Protein AF-A0A3N7H101-F1 (afdb_monomer_lite)

Sequence (99 aa):
MKKYIVTSFAAAALLMTGSCDTDFENDVLDVVPTAGSADFSRYVAIGNSLTSGYRDNALYLDGQQESFPSMIAQGMKQAGGGDFKQPLMPNNIGGFTGL

Structure (mmCIF, N/CA/C/O backbone):
data_AF-A0A3N7H101-F1
#
_entry.id   AF-A0A3N7H101-F1
#
loop_
_atom_site.group_PDB
_atom_site.id
_atom_site.type_symbol
_atom_site.label_atom_id
_atom_site.label_alt_id
_atom_site.label_comp_id
_atom_site.label_asym_id
_atom_site.label_entity_id
_atom_site.label_seq_id
_atom_site.pdbx_PDB_ins_code
_atom_site.Cartn_x
_atom_site.Cartn_y
_atom_site.Cartn_z
_atom_site.occupancy
_atom_site.B_iso_or_equiv
_atom_site.auth_seq_id
_atom_site.auth_comp_id
_atom_site.auth_asym_id
_atom_site.auth_atom_id
_atom_site.pdbx_PDB_model_num
ATOM 1 N N . MET A 1 1 ? 37.019 14.615 34.490 1.00 61.75 1 MET A N 1
ATOM 2 C CA . MET A 1 1 ? 36.551 14.442 33.095 1.00 61.75 1 MET A CA 1
ATOM 3 C C . MET A 1 1 ? 36.031 13.027 32.838 1.00 61.75 1 MET A C 1
ATOM 5 O O . MET A 1 1 ? 34.831 12.884 32.676 1.00 61.75 1 MET A O 1
ATOM 9 N N . LYS A 1 2 ? 36.860 11.973 32.929 1.00 66.69 2 LYS A N 1
ATOM 10 C CA . LYS A 1 2 ? 36.441 10.571 32.684 1.00 66.69 2 LYS A CA 1
ATOM 11 C C . LYS A 1 2 ? 35.264 10.086 33.554 1.00 66.69 2 LYS A C 1
ATOM 13 O O . LYS A 1 2 ? 34.386 9.400 33.054 1.00 66.69 2 LYS A O 1
ATOM 18 N N . LYS A 1 3 ? 35.203 10.512 34.825 1.00 69.25 3 LYS A N 1
ATOM 19 C CA . LYS A 1 3 ? 34.105 10.174 35.753 1.00 69.25 3 LYS A CA 1
ATOM 20 C C . LYS A 1 3 ? 32.750 10.755 35.329 1.00 69.25 3 LYS A C 1
ATOM 22 O O . LYS A 1 3 ? 31.763 10.051 35.443 1.00 69.25 3 LYS A O 1
ATOM 27 N N . TYR A 1 4 ? 32.728 11.982 34.798 1.00 80.50 4 TYR A N 1
ATOM 28 C CA . TYR A 1 4 ? 31.498 12.646 34.345 1.00 80.50 4 TYR A CA 1
ATOM 29 C C . TYR A 1 4 ? 30.992 12.081 33.014 1.00 80.50 4 TYR A C 1
ATOM 31 O O . TYR A 1 4 ? 29.794 11.970 32.814 1.00 80.50 4 TYR A O 1
ATOM 39 N N . ILE A 1 5 ? 31.902 11.656 32.130 1.00 80.38 5 ILE A N 1
ATOM 40 C CA . ILE A 1 5 ? 31.536 10.999 30.866 1.00 80.38 5 ILE A CA 1
ATOM 41 C C . ILE A 1 5 ? 30.858 9.648 31.136 1.00 80.38 5 ILE A C 1
ATOM 43 O O . ILE A 1 5 ? 29.845 9.337 30.517 1.00 80.38 5 ILE A O 1
ATOM 47 N N . VAL A 1 6 ? 31.381 8.865 32.087 1.00 80.94 6 VAL A N 1
ATOM 48 C CA . VAL A 1 6 ? 30.807 7.557 32.444 1.00 80.94 6 VAL A CA 1
ATOM 49 C C . VAL A 1 6 ? 29.428 7.706 33.094 1.00 80.94 6 VAL A C 1
ATOM 51 O O . VAL A 1 6 ? 28.517 6.963 32.737 1.00 80.94 6 VAL A O 1
ATOM 54 N N . THR A 1 7 ? 29.227 8.682 33.988 1.00 80.19 7 THR A N 1
ATOM 55 C CA . THR A 1 7 ? 27.897 8.932 34.568 1.00 80.19 7 THR A CA 1
ATOM 56 C C . THR A 1 7 ? 26.894 9.467 33.550 1.00 80.19 7 THR A C 1
ATOM 58 O O . THR A 1 7 ? 25.742 9.042 33.585 1.00 80.19 7 THR A O 1
ATOM 61 N N . SER A 1 8 ? 27.303 10.324 32.609 1.00 80.31 8 SER A N 1
ATOM 62 C CA . SER A 1 8 ? 26.407 10.792 31.541 1.00 80.31 8 SER A CA 1
ATOM 63 C C . SER A 1 8 ? 25.958 9.658 30.613 1.00 80.31 8 SER A C 1
ATOM 65 O O . SER A 1 8 ? 24.784 9.593 30.257 1.00 80.31 8 SER A O 1
ATOM 67 N N . PHE A 1 9 ? 26.854 8.729 30.262 1.00 84.31 9 PHE A N 1
ATOM 68 C CA . PHE A 1 9 ? 26.493 7.548 29.468 1.00 84.31 9 PHE A CA 1
ATOM 69 C C . PHE A 1 9 ? 25.554 6.598 30.220 1.00 84.31 9 PHE A C 1
ATOM 71 O O . PHE A 1 9 ? 24.607 6.088 29.628 1.00 84.31 9 PHE A O 1
ATOM 78 N N . ALA A 1 10 ? 25.777 6.389 31.520 1.00 85.25 10 ALA A N 1
ATOM 79 C CA . ALA A 1 10 ? 24.899 5.558 32.342 1.00 85.25 10 ALA A CA 1
ATOM 80 C C . ALA A 1 10 ? 23.486 6.159 32.473 1.00 85.25 10 ALA A C 1
ATOM 82 O O . ALA A 1 10 ? 22.500 5.433 32.374 1.00 85.25 10 ALA A O 1
ATOM 83 N N . ALA A 1 11 ? 23.380 7.483 32.632 1.00 84.62 11 ALA A N 1
ATOM 84 C CA . ALA A 1 11 ? 22.094 8.176 32.678 1.00 84.62 11 ALA A CA 1
ATOM 85 C C . ALA A 1 11 ? 21.344 8.102 31.336 1.00 84.62 11 ALA A C 1
ATOM 87 O O . ALA A 1 11 ? 20.144 7.838 31.318 1.00 84.62 11 ALA A O 1
ATOM 88 N N . ALA A 1 12 ? 22.049 8.273 30.212 1.00 84.31 12 ALA A N 1
ATOM 89 C CA . ALA A 1 12 ? 21.458 8.124 28.883 1.00 84.31 12 ALA A CA 1
ATOM 90 C C . ALA A 1 12 ? 20.979 6.685 28.627 1.00 84.31 12 ALA A C 1
ATOM 92 O O . ALA A 1 12 ? 19.876 6.497 28.127 1.00 84.31 12 ALA A O 1
ATOM 93 N N . ALA A 1 13 ? 21.757 5.672 29.021 1.00 83.38 13 ALA A N 1
ATOM 94 C CA . ALA A 1 13 ? 21.360 4.271 28.883 1.00 83.38 13 ALA A CA 1
ATOM 95 C C . ALA A 1 13 ? 20.088 3.943 29.685 1.00 83.38 13 ALA A C 1
ATOM 97 O O . ALA A 1 13 ? 19.197 3.282 29.160 1.00 83.38 13 ALA A O 1
ATOM 98 N N . LEU A 1 14 ? 19.969 4.460 30.914 1.00 78.81 14 LEU A N 1
ATOM 99 C CA . LEU A 1 14 ? 18.790 4.250 31.760 1.00 78.81 14 LEU A CA 1
ATOM 100 C C . LEU A 1 14 ? 17.522 4.897 31.174 1.00 78.81 14 LEU A C 1
ATOM 102 O O . LEU A 1 14 ? 16.439 4.319 31.252 1.00 78.81 14 LEU A O 1
ATOM 106 N N . LEU A 1 15 ? 17.656 6.075 30.557 1.00 76.19 15 LEU A N 1
ATOM 107 C CA . LEU A 1 15 ? 16.544 6.765 29.895 1.00 76.19 15 LEU A CA 1
ATOM 108 C C . LEU A 1 15 ? 16.081 6.041 28.623 1.00 76.19 15 LEU A C 1
ATOM 110 O O . LEU A 1 15 ? 14.889 6.027 28.331 1.00 76.19 15 LEU A O 1
ATOM 114 N N . MET A 1 16 ? 16.997 5.395 27.895 1.00 75.00 16 MET A N 1
ATOM 115 C CA . MET A 1 16 ? 16.657 4.635 26.686 1.00 75.00 16 MET A CA 1
ATOM 116 C C . MET A 1 16 ? 15.928 3.319 26.993 1.00 75.00 16 MET A C 1
ATOM 118 O O . MET A 1 16 ? 15.159 2.849 26.161 1.00 75.00 16 MET A O 1
ATOM 122 N N . THR A 1 17 ? 16.126 2.727 28.177 1.00 71.75 17 THR A N 1
ATOM 123 C CA . THR A 1 17 ? 15.462 1.466 28.562 1.00 71.75 17 THR A CA 1
ATOM 124 C C . THR A 1 17 ? 14.103 1.651 29.236 1.00 71.75 17 THR A C 1
ATOM 126 O O . THR A 1 17 ? 13.367 0.681 29.361 1.00 71.75 17 THR A O 1
ATOM 129 N N . GLY A 1 18 ? 13.763 2.863 29.687 1.00 69.69 18 GLY A N 1
ATOM 130 C CA . GLY A 1 18 ? 12.505 3.150 30.393 1.00 69.69 18 GLY A CA 1
ATOM 131 C C . GLY A 1 18 ? 11.412 3.800 29.539 1.00 69.69 18 GLY A C 1
ATOM 132 O O . GLY A 1 18 ? 10.373 4.157 30.077 1.00 69.69 18 GLY A O 1
ATOM 133 N N . SER A 1 19 ? 11.651 4.013 28.240 1.00 67.62 19 SER A N 1
ATOM 134 C CA . SER A 1 19 ? 10.745 4.779 27.366 1.00 67.62 19 SER A CA 1
ATOM 135 C C . SER A 1 19 ? 9.741 3.925 26.578 1.00 67.62 19 SER A C 1
ATOM 137 O O . SER A 1 19 ? 8.904 4.494 25.878 1.00 67.62 19 SER A O 1
ATOM 139 N N . CYS A 1 20 ? 9.825 2.595 26.627 1.00 70.44 20 CYS A N 1
ATOM 140 C CA . CYS A 1 20 ? 8.865 1.730 25.944 1.00 70.44 20 CYS A CA 1
ATOM 141 C C . CYS A 1 20 ? 7.849 1.227 26.964 1.00 70.44 20 CYS A C 1
ATOM 143 O O . CYS A 1 20 ? 8.120 0.271 27.684 1.00 70.44 20 CYS A O 1
ATOM 145 N N . ASP A 1 21 ? 6.705 1.901 27.022 1.00 70.94 21 ASP A N 1
ATOM 146 C CA . ASP A 1 21 ? 5.493 1.328 27.590 1.00 70.94 21 ASP A CA 1
ATOM 147 C C . ASP A 1 21 ? 4.833 0.498 26.481 1.00 70.94 21 ASP A C 1
ATOM 149 O O . ASP A 1 21 ? 4.334 1.044 25.495 1.00 70.94 21 ASP A O 1
ATOM 153 N N . THR A 1 22 ? 4.972 -0.824 26.571 1.00 69.06 22 THR A N 1
ATOM 154 C CA . THR A 1 22 ? 4.355 -1.774 25.632 1.00 69.06 22 THR A CA 1
ATOM 155 C C . THR A 1 22 ? 3.060 -2.363 26.185 1.00 69.06 22 THR A C 1
ATOM 157 O O . THR A 1 22 ? 2.490 -3.251 25.551 1.00 69.06 22 THR A O 1
ATOM 160 N N . ASP A 1 23 ? 2.601 -1.896 27.348 1.00 71.12 23 ASP A N 1
ATOM 161 C CA . ASP A 1 23 ? 1.406 -2.403 28.013 1.00 71.12 23 ASP A CA 1
ATOM 162 C C . ASP A 1 23 ? 0.171 -1.698 27.443 1.00 71.12 23 ASP A C 1
ATOM 164 O O . ASP A 1 23 ? -0.450 -0.825 28.051 1.00 71.12 23 ASP A O 1
ATOM 168 N N . PHE A 1 24 ? -0.197 -2.075 26.219 1.00 75.69 24 PHE A N 1
ATOM 169 C CA . PHE A 1 24 ? -1.504 -1.719 25.684 1.00 75.69 24 PHE A CA 1
ATOM 170 C C . PHE A 1 24 ? -2.587 -2.434 26.505 1.00 75.69 2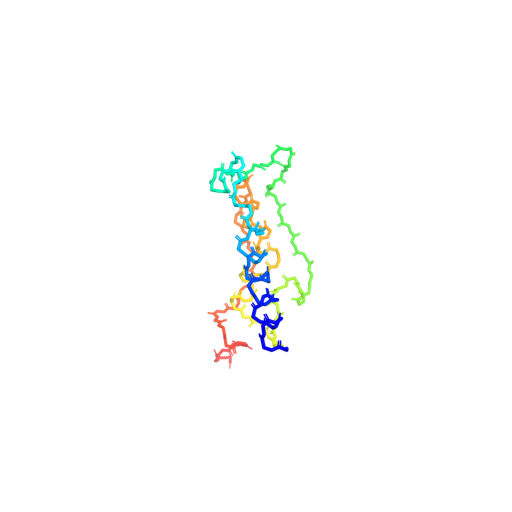4 PHE A C 1
ATOM 172 O O . PHE A 1 24 ? -2.491 -3.637 26.739 1.00 75.69 24 PHE A O 1
ATOM 179 N N . GLU A 1 25 ? -3.650 -1.723 26.908 1.00 78.62 25 GLU A N 1
ATOM 180 C CA . GLU A 1 25 ? -4.785 -2.342 27.625 1.00 78.62 25 GLU A CA 1
ATOM 181 C C . GLU A 1 25 ? -5.430 -3.494 26.835 1.00 78.62 25 GLU A C 1
ATOM 183 O O . GLU A 1 25 ? -6.055 -4.373 27.421 1.00 78.62 25 GLU A O 1
ATOM 188 N N . ASN A 1 26 ? -5.274 -3.489 25.508 1.00 77.94 26 ASN A N 1
ATOM 189 C CA . ASN A 1 26 ? -5.674 -4.568 24.615 1.00 77.94 26 ASN A CA 1
ATOM 190 C C . ASN A 1 26 ? -4.507 -4.880 23.677 1.00 77.94 26 ASN A C 1
ATOM 192 O O . ASN A 1 26 ? -3.907 -3.952 23.127 1.00 77.94 26 ASN A O 1
ATOM 196 N N . ASP A 1 27 ? -4.209 -6.163 23.468 1.00 81.75 27 ASP A N 1
ATOM 197 C CA . ASP A 1 27 ? -3.213 -6.572 22.481 1.00 81.75 27 ASP A CA 1
ATOM 198 C C . ASP A 1 27 ? -3.664 -6.090 21.091 1.00 81.75 27 ASP A C 1
ATOM 200 O O . ASP A 1 27 ? -4.838 -6.184 20.723 1.00 81.75 27 ASP A O 1
ATOM 204 N N . VAL A 1 28 ? -2.735 -5.565 20.293 1.00 79.88 28 VAL A N 1
ATOM 205 C CA . VAL A 1 28 ? -3.010 -5.171 18.903 1.00 79.88 28 VAL A CA 1
ATOM 206 C C . VAL A 1 28 ? -3.506 -6.352 18.063 1.00 79.88 28 VAL A C 1
ATOM 208 O O . VAL A 1 28 ? -4.202 -6.142 17.072 1.00 79.88 28 VAL A O 1
ATOM 211 N N . LEU A 1 29 ? -3.178 -7.582 18.470 1.00 79.25 29 LEU A N 1
ATOM 212 C CA . LEU A 1 29 ? -3.681 -8.818 17.874 1.00 79.25 29 LEU A CA 1
ATOM 213 C C . LEU A 1 29 ? -5.176 -9.051 18.139 1.00 79.25 29 LEU A C 1
ATOM 215 O O . LEU A 1 29 ? -5.830 -9.718 17.337 1.00 79.25 29 LEU A O 1
ATOM 219 N N . ASP A 1 30 ? -5.723 -8.480 19.214 1.00 84.12 30 ASP A N 1
ATOM 220 C CA . ASP A 1 30 ? -7.129 -8.633 19.603 1.00 84.12 30 ASP A CA 1
ATOM 221 C C . ASP A 1 30 ? -8.040 -7.584 18.941 1.00 84.12 30 ASP A C 1
ATOM 223 O O . ASP A 1 30 ? -9.271 -7.6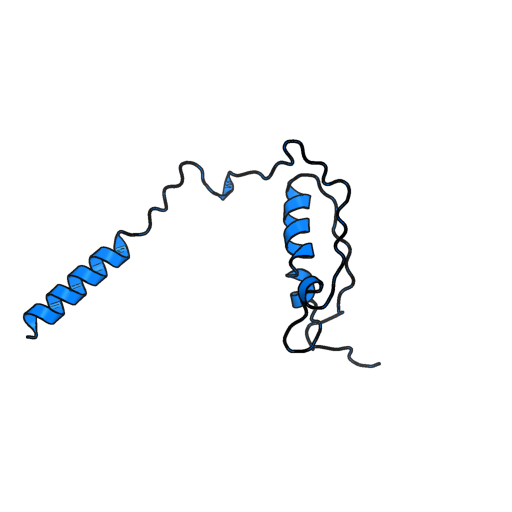96 18.969 1.00 84.12 30 ASP A O 1
ATOM 227 N N . VAL A 1 31 ? -7.460 -6.560 18.305 1.00 84.06 31 VAL A N 1
ATOM 228 C CA . VAL A 1 31 ? -8.216 -5.517 17.606 1.00 84.06 31 VAL A CA 1
ATOM 229 C C . VAL A 1 31 ? -8.704 -6.045 16.258 1.00 84.06 31 VAL A C 1
ATOM 231 O O . VAL A 1 31 ? -7.973 -6.076 15.270 1.00 84.06 31 VAL A O 1
ATOM 234 N N . VAL A 1 32 ? -9.983 -6.415 16.196 1.00 86.12 32 VAL A N 1
ATOM 235 C CA . VAL A 1 32 ? -10.643 -6.817 14.947 1.00 86.12 32 VAL A CA 1
ATOM 236 C C . VAL A 1 32 ? -11.141 -5.574 14.192 1.00 86.12 32 VAL A C 1
ATOM 238 O O . VAL A 1 32 ? -11.975 -4.836 14.726 1.00 86.12 32 VAL A O 1
ATOM 241 N N . PRO A 1 33 ? -10.700 -5.329 12.943 1.00 87.88 33 PRO A N 1
ATOM 242 C CA . PRO A 1 33 ? -11.230 -4.244 12.122 1.00 87.88 33 PRO A CA 1
ATOM 243 C C . PRO A 1 33 ? -12.728 -4.428 11.860 1.00 87.88 33 PRO A C 1
ATOM 245 O O . PRO A 1 33 ? -13.174 -5.498 11.450 1.00 87.88 33 PRO A O 1
ATOM 248 N N . THR A 1 34 ? -13.517 -3.373 12.062 1.00 92.19 34 THR A N 1
ATOM 249 C CA . THR A 1 34 ? -14.958 -3.383 11.767 1.00 92.19 34 THR A CA 1
ATOM 250 C C . THR A 1 34 ? -15.328 -2.205 10.877 1.00 92.19 34 THR A C 1
ATOM 252 O O . THR A 1 34 ? -14.668 -1.166 10.898 1.00 92.19 34 THR A O 1
ATOM 255 N N . ALA A 1 35 ? -16.399 -2.348 10.094 1.00 93.75 35 ALA A N 1
ATOM 256 C CA . ALA A 1 35 ? -16.889 -1.257 9.255 1.00 93.75 35 ALA A CA 1
ATOM 257 C C . ALA A 1 35 ? -17.546 -0.125 10.056 1.00 93.75 35 ALA A C 1
ATOM 259 O O . ALA A 1 35 ? -17.693 0.986 9.548 1.00 93.75 35 ALA A O 1
ATOM 260 N N . GLY A 1 36 ? -17.978 -0.393 11.293 1.00 93.69 36 GLY A N 1
ATOM 261 C CA . GLY A 1 36 ? -18.855 0.511 12.030 1.00 93.69 36 GLY A CA 1
ATOM 262 C C . GLY A 1 36 ? -20.105 0.833 11.205 1.00 93.69 36 GLY A C 1
ATOM 263 O O . GLY A 1 36 ? -20.915 -0.047 10.930 1.00 93.69 36 GLY A O 1
ATOM 264 N N . SER A 1 37 ? -20.241 2.097 10.800 1.00 95.62 37 SER A N 1
ATOM 265 C CA . SER A 1 37 ? -21.317 2.594 9.931 1.00 95.62 37 SER A CA 1
ATOM 266 C C . SER A 1 37 ? -20.908 2.808 8.464 1.00 95.62 37 SER A C 1
ATOM 268 O O . SER A 1 37 ? -21.726 3.286 7.677 1.00 95.62 37 SER A O 1
ATOM 270 N N . ALA A 1 38 ? -19.663 2.504 8.086 1.00 94.62 38 ALA A N 1
ATOM 271 C CA . ALA A 1 38 ? -19.183 2.646 6.714 1.00 94.62 38 ALA A CA 1
ATOM 272 C C . ALA A 1 38 ? -19.669 1.496 5.812 1.00 94.62 38 ALA A C 1
ATOM 274 O O . ALA A 1 38 ? -19.869 0.373 6.269 1.00 94.62 38 ALA A O 1
ATOM 275 N N . ASP A 1 39 ? -19.807 1.773 4.513 1.00 95.06 39 ASP A N 1
ATOM 276 C CA . ASP A 1 39 ? -20.052 0.764 3.479 1.00 95.06 39 ASP A CA 1
ATOM 277 C C . ASP A 1 39 ? -18.822 0.647 2.567 1.00 95.06 39 ASP A C 1
ATOM 279 O O . ASP A 1 39 ? -18.519 1.550 1.785 1.00 95.06 39 ASP A O 1
ATOM 283 N N . PHE A 1 40 ? -18.113 -0.480 2.669 1.00 96.06 40 PHE A N 1
ATOM 284 C CA . PHE A 1 40 ? -16.936 -0.793 1.852 1.00 96.06 40 PHE A CA 1
ATOM 285 C C . PHE A 1 40 ? -17.260 -1.652 0.622 1.00 96.06 40 PHE A C 1
ATOM 287 O O . PHE A 1 40 ? -16.359 -2.243 0.023 1.00 96.06 40 PHE A O 1
ATOM 294 N N . SER A 1 41 ? -18.530 -1.710 0.207 1.00 94.25 41 SER A N 1
ATOM 295 C CA . SER A 1 41 ? -18.958 -2.459 -0.978 1.00 94.25 41 SER A CA 1
ATOM 296 C C . SER A 1 41 ? -18.242 -2.020 -2.256 1.00 94.25 41 SER A C 1
ATOM 298 O O . SER A 1 41 ? -18.044 -2.840 -3.156 1.00 94.25 41 SER A O 1
ATOM 300 N N . ARG A 1 42 ? -17.824 -0.746 -2.349 1.00 95.50 42 ARG A N 1
ATOM 301 C CA . ARG A 1 42 ? -17.045 -0.217 -3.477 1.00 95.50 42 ARG A CA 1
ATOM 302 C C . ARG A 1 42 ? -15.932 0.726 -3.038 1.00 95.50 42 ARG A C 1
ATOM 304 O O . ARG A 1 42 ? -16.176 1.740 -2.396 1.00 95.50 42 ARG A O 1
ATOM 311 N N . TYR A 1 43 ? -14.730 0.451 -3.535 1.00 96.81 43 TYR A N 1
ATOM 312 C CA . TYR A 1 43 ? -13.577 1.335 -3.436 1.00 96.81 43 TYR A CA 1
ATOM 313 C C . TYR A 1 43 ? -12.978 1.565 -4.826 1.00 96.81 43 TYR A C 1
ATOM 315 O O . TYR A 1 43 ? -12.668 0.615 -5.544 1.00 96.81 43 TYR A O 1
ATOM 323 N N . VAL A 1 44 ? -12.851 2.833 -5.220 1.00 97.25 44 VAL A N 1
ATOM 324 C CA . VAL A 1 44 ? -12.273 3.246 -6.503 1.00 97.25 44 VAL A CA 1
ATOM 325 C C . VAL A 1 44 ? -11.189 4.276 -6.223 1.00 97.25 44 VAL A C 1
ATOM 327 O O . VAL A 1 44 ? -11.470 5.337 -5.669 1.00 97.25 44 VAL A O 1
ATOM 330 N N . ALA A 1 45 ? -9.962 3.969 -6.631 1.00 97.62 45 ALA A N 1
ATOM 331 C CA . ALA A 1 45 ? -8.832 4.880 -6.540 1.00 97.62 45 ALA A CA 1
ATOM 332 C C . ALA A 1 45 ? -8.422 5.334 -7.942 1.00 97.62 45 ALA A C 1
ATOM 334 O O . ALA A 1 45 ? -8.150 4.513 -8.817 1.00 97.62 45 ALA A O 1
ATOM 3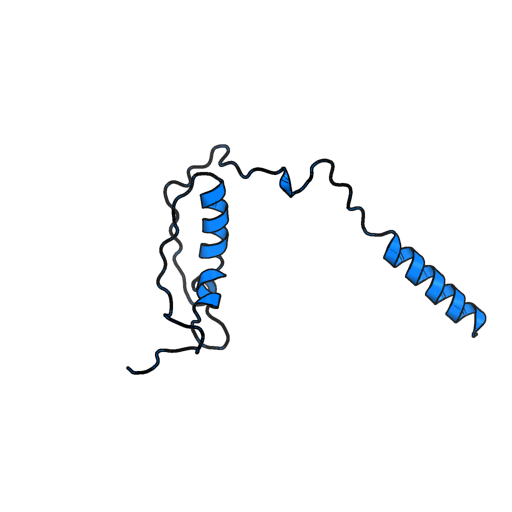35 N N . ILE A 1 46 ? -8.383 6.649 -8.147 1.00 97.50 46 ILE A N 1
ATOM 336 C CA . ILE A 1 46 ? -7.968 7.282 -9.400 1.00 97.50 46 ILE A CA 1
ATOM 337 C C . ILE A 1 46 ? -6.776 8.171 -9.084 1.00 97.50 46 ILE A C 1
ATOM 339 O O . ILE A 1 46 ? -6.807 8.930 -8.116 1.00 97.50 46 ILE A O 1
ATOM 343 N N . GLY A 1 47 ? -5.740 8.103 -9.911 1.00 96.50 47 GLY A N 1
ATOM 344 C CA . GLY A 1 47 ? -4.597 8.983 -9.750 1.00 96.50 47 GLY A CA 1
ATOM 345 C C . GLY A 1 47 ? -3.473 8.686 -10.725 1.00 96.50 47 GLY A C 1
ATOM 346 O O . GLY A 1 47 ? -3.714 8.324 -11.875 1.00 96.50 47 GLY A O 1
ATOM 347 N N . ASN A 1 48 ? -2.246 8.905 -10.264 1.00 96.81 48 ASN A N 1
ATOM 348 C CA . ASN A 1 48 ? -1.032 8.904 -11.076 1.00 96.81 48 ASN A CA 1
ATOM 349 C C . ASN A 1 48 ? 0.051 8.007 -10.447 1.00 96.81 48 ASN A C 1
ATOM 351 O O . ASN A 1 48 ? -0.263 7.033 -9.760 1.00 96.81 48 ASN A O 1
ATOM 355 N N . SER A 1 49 ? 1.325 8.344 -10.663 1.00 96.62 49 SER A N 1
ATOM 356 C CA . SER A 1 49 ? 2.486 7.645 -10.105 1.00 96.62 49 SER A CA 1
ATOM 357 C C . SER A 1 49 ? 2.366 7.384 -8.598 1.00 96.62 49 SER A C 1
ATOM 359 O O . SER A 1 49 ? 2.554 6.244 -8.169 1.00 96.62 49 SER A O 1
ATOM 361 N N . LEU A 1 50 ? 1.949 8.389 -7.818 1.00 95.12 50 LEU A N 1
ATOM 362 C CA . LEU A 1 50 ? 1.790 8.291 -6.360 1.00 95.12 50 LEU A CA 1
ATOM 363 C C . LEU A 1 50 ? 0.736 7.252 -5.954 1.00 95.12 50 LEU A C 1
ATOM 365 O O . LEU A 1 50 ? 0.856 6.604 -4.921 1.00 95.12 50 LEU A O 1
ATOM 369 N N . THR A 1 51 ? -0.293 7.084 -6.781 1.00 97.94 51 THR A N 1
ATOM 370 C CA . THR A 1 51 ? -1.395 6.138 -6.563 1.00 97.94 51 THR A CA 1
ATOM 371 C C . THR A 1 51 ? -1.029 4.729 -6.988 1.00 97.94 51 THR A C 1
ATOM 373 O O . THR A 1 51 ? -1.460 3.772 -6.362 1.00 97.94 51 THR A O 1
ATOM 376 N N . SER A 1 52 ? -0.216 4.599 -8.032 1.00 96.88 52 SER A N 1
ATOM 377 C CA . SER A 1 52 ? 0.169 3.305 -8.596 1.00 96.88 52 SER A CA 1
ATOM 378 C C . SER A 1 52 ? 1.296 2.588 -7.847 1.00 96.88 52 SER A C 1
ATOM 380 O O . SER A 1 52 ? 1.609 1.460 -8.198 1.00 96.88 52 SER A O 1
ATOM 382 N N . GLY A 1 53 ? 1.938 3.217 -6.856 1.00 96.44 53 GLY A N 1
ATOM 383 C CA . GLY A 1 53 ? 3.138 2.645 -6.228 1.00 96.44 53 GLY A CA 1
ATOM 384 C C . GLY A 1 53 ? 4.382 2.707 -7.125 1.00 96.44 53 GLY A C 1
ATOM 385 O O . GLY A 1 53 ? 5.279 1.871 -7.019 1.00 96.44 53 GLY A O 1
ATOM 386 N N . TYR A 1 54 ? 4.422 3.691 -8.028 1.00 96.88 54 TYR A N 1
ATOM 387 C CA . TYR A 1 54 ? 5.571 3.981 -8.881 1.00 96.88 54 TYR A CA 1
ATOM 388 C C . TYR A 1 54 ? 6.758 4.454 -8.040 1.00 96.88 54 TYR A C 1
ATOM 390 O O . TYR A 1 54 ? 6.618 5.355 -7.210 1.00 96.88 54 TYR A O 1
ATOM 398 N N . ARG A 1 55 ? 7.932 3.872 -8.284 1.00 93.75 55 ARG A N 1
ATOM 399 C CA . ARG A 1 55 ? 9.186 4.174 -7.579 1.00 93.75 55 ARG A CA 1
ATOM 400 C C . ARG A 1 55 ? 10.370 3.962 -8.515 1.00 93.75 55 ARG A C 1
ATOM 402 O O . ARG A 1 55 ? 10.230 3.282 -9.521 1.00 93.75 55 ARG A O 1
ATOM 409 N N . ASP A 1 56 ? 11.506 4.594 -8.236 1.00 93.94 56 ASP A N 1
ATOM 410 C CA . ASP A 1 56 ? 12.752 4.420 -9.007 1.00 93.94 56 ASP A CA 1
ATOM 411 C C . ASP A 1 56 ? 12.598 4.576 -10.535 1.00 93.94 56 ASP A C 1
ATOM 413 O O . ASP A 1 56 ? 13.263 3.918 -11.329 1.00 93.94 56 ASP A O 1
ATOM 417 N N . ASN A 1 57 ? 11.710 5.483 -10.956 1.00 94.38 57 ASN A N 1
ATOM 418 C CA . ASN A 1 57 ? 11.326 5.720 -12.351 1.00 94.38 57 ASN A CA 1
ATOM 419 C C . ASN A 1 57 ? 10.664 4.533 -13.089 1.00 94.38 57 ASN A C 1
ATOM 421 O O . ASN A 1 57 ? 10.573 4.553 -14.320 1.00 94.38 57 ASN A O 1
ATOM 425 N N . ALA A 1 58 ? 10.116 3.546 -12.378 1.00 95.69 58 ALA A N 1
ATOM 426 C CA . ALA A 1 58 ? 9.389 2.440 -12.992 1.00 95.69 58 ALA A CA 1
ATOM 427 C C . ALA A 1 58 ? 8.233 1.900 -12.130 1.00 95.69 58 ALA A C 1
ATOM 429 O O . ALA A 1 58 ? 8.014 2.282 -10.978 1.00 95.69 58 ALA A O 1
ATOM 430 N N . LEU A 1 59 ? 7.447 1.008 -12.736 1.00 95.50 59 LEU A N 1
ATOM 431 C CA . LEU A 1 59 ? 6.466 0.193 -12.027 1.00 95.50 59 LEU A CA 1
ATOM 432 C C . LEU A 1 59 ? 7.078 -1.164 -11.692 1.00 95.50 59 LEU A C 1
ATOM 434 O O . LEU A 1 59 ? 7.760 -1.775 -12.516 1.00 95.50 59 LEU A O 1
ATOM 438 N N . TYR A 1 60 ? 6.768 -1.632 -10.491 1.00 96.25 60 TYR A N 1
ATOM 439 C CA . TYR A 1 60 ? 7.189 -2.916 -9.955 1.00 96.25 60 TYR A CA 1
ATOM 440 C C . TYR A 1 60 ? 5.972 -3.596 -9.329 1.00 96.25 60 TYR A C 1
ATOM 442 O O . TYR A 1 60 ? 5.120 -2.912 -8.754 1.00 96.25 60 TYR A O 1
ATOM 450 N N . LEU A 1 61 ? 5.879 -4.922 -9.444 1.00 96.56 61 LEU A N 1
ATOM 451 C CA . LEU A 1 61 ? 4.797 -5.708 -8.847 1.00 96.56 61 LEU A CA 1
ATOM 452 C C . LEU A 1 61 ? 4.672 -5.433 -7.340 1.00 96.56 61 LEU A C 1
ATOM 454 O O . LEU A 1 61 ? 3.575 -5.159 -6.858 1.00 96.56 61 LEU A O 1
ATOM 458 N N . ASP A 1 62 ? 5.790 -5.447 -6.617 1.00 96.94 62 ASP A N 1
ATOM 459 C CA . ASP A 1 62 ? 5.834 -5.144 -5.184 1.00 96.94 62 ASP A CA 1
ATOM 460 C C . ASP A 1 62 ? 5.450 -3.677 -4.902 1.00 96.94 62 ASP A C 1
ATOM 462 O O . ASP A 1 62 ? 4.710 -3.389 -3.967 1.00 96.94 62 ASP A O 1
ATOM 466 N N . GLY A 1 63 ? 5.877 -2.744 -5.759 1.00 96.81 63 GLY A N 1
ATOM 467 C CA . GLY A 1 63 ? 5.462 -1.336 -5.776 1.00 96.81 63 GLY A CA 1
ATOM 468 C C . GLY A 1 63 ? 3.962 -1.177 -5.752 1.00 96.81 63 GLY A C 1
ATOM 469 O O . GLY A 1 63 ? 3.411 -0.485 -4.899 1.00 96.81 63 GLY A O 1
ATOM 470 N N . GLN A 1 64 ? 3.306 -1.865 -6.670 1.00 97.94 64 GLN A N 1
ATOM 471 C CA . GLN A 1 64 ? 1.867 -1.786 -6.844 1.00 97.94 64 GLN A CA 1
ATOM 472 C C . GLN A 1 64 ? 1.114 -2.499 -5.712 1.00 97.94 64 GLN A C 1
ATOM 474 O O . GLN A 1 64 ? 0.063 -2.016 -5.277 1.00 97.94 64 GLN A O 1
ATOM 479 N N . GLN A 1 65 ? 1.650 -3.606 -5.188 1.00 97.38 65 GLN A N 1
ATOM 480 C CA . GLN A 1 65 ? 1.083 -4.321 -4.037 1.00 97.38 65 GLN A CA 1
ATOM 481 C C . GLN A 1 65 ? 1.139 -3.504 -2.740 1.00 97.38 65 GLN A C 1
ATOM 483 O O . GLN A 1 65 ? 0.198 -3.581 -1.952 1.00 97.38 65 GLN A O 1
ATOM 488 N N . GLU A 1 66 ? 2.151 -2.650 -2.589 1.00 97.06 66 GLU A N 1
ATOM 489 C CA . GLU A 1 66 ? 2.317 -1.723 -1.459 1.00 97.06 66 GLU A CA 1
ATOM 490 C C . GLU A 1 66 ? 1.860 -0.288 -1.779 1.00 97.06 66 GLU A C 1
ATOM 492 O O . GLU A 1 66 ? 2.185 0.668 -1.074 1.00 97.06 66 GLU A O 1
ATOM 497 N N . SER A 1 67 ? 1.107 -0.093 -2.865 1.00 98.06 67 SER A N 1
ATOM 498 C CA . SER A 1 67 ? 0.530 1.214 -3.179 1.00 98.06 67 SER A CA 1
ATOM 499 C C . SER A 1 67 ? -0.512 1.611 -2.129 1.00 98.06 67 SER A C 1
ATOM 501 O O . SER A 1 67 ? -1.211 0.757 -1.576 1.00 98.06 67 SER A O 1
ATOM 503 N N . PHE A 1 68 ? -0.671 2.913 -1.858 1.00 97.62 68 PHE A N 1
ATOM 504 C CA . PHE A 1 68 ? -1.632 3.351 -0.838 1.00 97.62 68 PHE A CA 1
ATOM 505 C C . PHE A 1 68 ? -3.069 2.853 -1.094 1.00 97.62 68 PHE A C 1
ATOM 507 O O . PHE A 1 68 ? -3.724 2.489 -0.119 1.00 97.62 68 PHE A O 1
ATOM 514 N N . PRO A 1 69 ? -3.578 2.745 -2.344 1.00 98.25 69 PRO A N 1
ATOM 515 C CA . PRO A 1 69 ? -4.885 2.140 -2.571 1.00 98.25 69 PRO A CA 1
ATOM 516 C C . PRO A 1 69 ? -4.927 0.655 -2.227 1.00 98.25 69 PRO A C 1
ATOM 518 O O . PRO A 1 69 ? -5.908 0.198 -1.648 1.00 98.25 69 PRO A O 1
ATOM 521 N N . SER A 1 70 ? -3.866 -0.092 -2.549 1.00 98.06 70 SER A N 1
ATOM 522 C CA . SER A 1 70 ? -3.756 -1.509 -2.195 1.00 98.06 70 SER A CA 1
ATOM 523 C C . SER A 1 70 ? -3.795 -1.696 -0.680 1.00 98.06 70 SER A C 1
ATOM 525 O O . SER A 1 70 ? -4.619 -2.461 -0.184 1.00 98.06 70 SER A O 1
ATOM 527 N N . MET A 1 71 ? -2.988 -0.932 0.063 1.00 97.75 71 MET A N 1
ATOM 528 C CA . MET A 1 71 ? -2.949 -0.993 1.528 1.00 97.75 71 MET A CA 1
ATOM 529 C C . MET A 1 71 ? -4.294 -0.609 2.163 1.00 97.75 71 MET A C 1
ATOM 531 O O . MET A 1 71 ? -4.791 -1.314 3.040 1.00 97.75 71 MET A O 1
ATOM 535 N N . ILE A 1 72 ? -4.931 0.471 1.693 1.00 97.06 72 ILE A N 1
ATOM 536 C CA . ILE A 1 72 ? -6.262 0.873 2.174 1.00 97.06 72 ILE A CA 1
ATOM 537 C C . ILE A 1 72 ? -7.282 -0.238 1.913 1.00 97.06 72 ILE A C 1
ATOM 539 O O . ILE A 1 72 ? -8.062 -0.583 2.800 1.00 97.06 72 ILE A O 1
ATOM 543 N N . ALA A 1 73 ? -7.273 -0.821 0.714 1.00 97.62 73 ALA A N 1
ATOM 544 C CA . ALA A 1 73 ? -8.232 -1.851 0.356 1.00 97.62 73 ALA A CA 1
ATOM 545 C C . ALA A 1 73 ? -8.013 -3.164 1.121 1.00 97.62 73 ALA A C 1
ATOM 547 O O . ALA A 1 73 ? -8.986 -3.834 1.458 1.00 97.62 73 ALA A O 1
ATOM 548 N N . GLN A 1 74 ? -6.766 -3.515 1.454 1.00 96.06 74 GLN A N 1
ATOM 549 C CA . GLN A 1 74 ? -6.467 -4.628 2.361 1.00 96.06 74 GLN A CA 1
ATOM 550 C C . GLN A 1 74 ? -7.106 -4.405 3.741 1.00 96.06 74 GLN A C 1
ATOM 552 O O . GLN A 1 74 ? -7.732 -5.322 4.272 1.00 96.06 74 GLN A O 1
ATOM 557 N N . GLY A 1 75 ? -7.040 -3.181 4.277 1.00 94.50 75 GLY A N 1
ATOM 558 C CA . GLY A 1 75 ? -7.741 -2.813 5.511 1.00 94.50 75 GLY A CA 1
ATOM 559 C C . GLY A 1 75 ? -9.267 -2.875 5.370 1.00 94.50 75 GLY A C 1
ATOM 560 O O . GLY A 1 75 ? -9.949 -3.474 6.197 1.00 94.50 75 GLY A O 1
ATOM 561 N N . MET A 1 76 ? -9.821 -2.338 4.278 1.00 96.50 76 MET A N 1
ATOM 562 C CA . MET A 1 76 ? -11.264 -2.416 4.000 1.00 96.50 76 MET A CA 1
ATOM 563 C C . MET A 1 76 ? -11.752 -3.864 3.897 1.00 96.50 76 MET A C 1
ATOM 565 O O . MET A 1 76 ? -12.829 -4.181 4.397 1.00 96.50 76 MET A O 1
ATOM 569 N N . LYS A 1 77 ? -10.959 -4.760 3.299 1.00 96.00 77 LYS A N 1
ATOM 570 C CA . LYS A 1 77 ? -11.274 -6.190 3.182 1.00 96.00 77 LYS A CA 1
ATOM 571 C C . LYS A 1 77 ? -11.431 -6.865 4.546 1.00 96.00 77 LYS A C 1
ATOM 573 O O . LYS A 1 77 ? -12.322 -7.695 4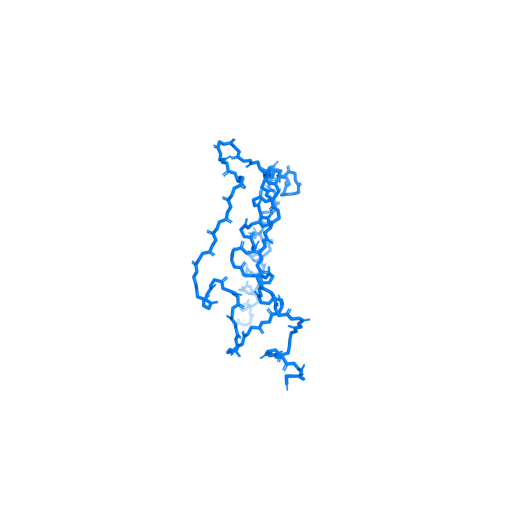.708 1.00 96.00 77 LYS A O 1
ATOM 578 N N . GLN A 1 78 ? -10.627 -6.483 5.539 1.00 93.50 78 GLN A N 1
ATOM 579 C CA . GLN A 1 78 ? -10.769 -6.981 6.916 1.00 93.50 78 GLN A CA 1
ATOM 580 C C . GLN A 1 78 ? -12.084 -6.528 7.570 1.00 93.50 78 GLN A C 1
ATOM 582 O O . GLN A 1 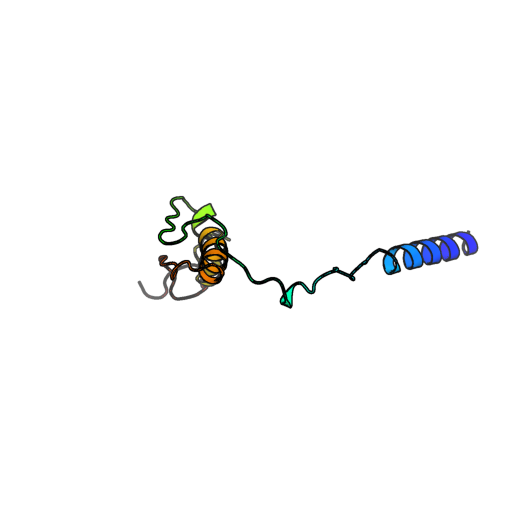78 ? -12.597 -7.213 8.447 1.00 93.50 78 GLN A O 1
ATOM 587 N N . ALA A 1 79 ? -12.659 -5.419 7.102 1.00 94.56 79 ALA A N 1
ATOM 588 C CA . ALA A 1 79 ? -13.901 -4.834 7.592 1.00 94.56 79 ALA A CA 1
ATOM 589 C C . ALA A 1 79 ? -15.117 -5.097 6.671 1.00 94.56 79 ALA A C 1
ATOM 591 O O . ALA A 1 79 ? -16.085 -4.344 6.704 1.00 94.56 79 ALA A O 1
ATOM 592 N N . GLY A 1 80 ? -15.098 -6.144 5.836 1.00 93.88 80 GLY A N 1
ATOM 593 C CA . GLY A 1 80 ? -16.236 -6.519 4.975 1.00 93.88 80 GLY A CA 1
ATOM 594 C C . GLY A 1 80 ? -16.215 -5.938 3.555 1.00 93.88 80 GLY A C 1
ATOM 595 O O . GLY A 1 80 ? -17.178 -6.107 2.808 1.00 93.88 80 GLY A O 1
ATOM 596 N N . GLY A 1 81 ? -15.125 -5.275 3.163 1.00 95.88 81 GLY A N 1
ATOM 597 C CA . GLY A 1 81 ? -14.849 -4.904 1.776 1.00 95.88 81 GLY A CA 1
ATOM 598 C C . GLY A 1 81 ? -14.470 -6.102 0.893 1.00 95.88 81 GLY A C 1
ATOM 599 O O . GLY A 1 81 ? -14.216 -7.209 1.367 1.00 95.88 81 GLY A O 1
ATOM 600 N N . GLY A 1 82 ? -14.430 -5.876 -0.420 1.00 94.81 82 GLY A N 1
ATOM 601 C CA . GLY A 1 82 ? -14.079 -6.897 -1.413 1.00 94.81 82 GLY A CA 1
ATOM 602 C C . GLY A 1 82 ? -12.599 -6.918 -1.812 1.00 94.81 82 GLY A C 1
ATOM 603 O O . GLY A 1 82 ? -11.782 -6.135 -1.331 1.00 94.81 82 GLY A O 1
ATOM 604 N N . ASP A 1 83 ? -12.262 -7.804 -2.754 1.00 95.69 83 ASP A N 1
ATOM 605 C CA . ASP A 1 83 ? -10.937 -7.826 -3.379 1.00 95.69 83 ASP A CA 1
ATOM 606 C C . ASP A 1 83 ? -10.676 -6.554 -4.194 1.00 95.69 83 ASP A C 1
ATOM 608 O O . ASP A 1 83 ? -11.487 -6.148 -5.034 1.00 95.69 83 ASP A O 1
ATOM 612 N N . PHE A 1 84 ? -9.496 -5.964 -4.003 1.00 97.50 84 PHE A N 1
ATOM 613 C CA . PHE A 1 84 ? -9.039 -4.836 -4.805 1.00 97.50 84 PHE A CA 1
ATOM 614 C C . PHE A 1 84 ? -8.427 -5.314 -6.116 1.00 97.50 84 PHE A C 1
ATOM 616 O O . PHE A 1 84 ? -7.481 -6.101 -6.132 1.00 97.50 84 PHE A O 1
ATOM 623 N N . LYS A 1 85 ? -8.958 -4.816 -7.232 1.00 97.06 85 LYS A N 1
ATOM 624 C CA . LYS A 1 85 ? -8.450 -5.123 -8.568 1.00 97.06 85 LYS A CA 1
ATOM 625 C C . LYS A 1 85 ? -7.673 -3.928 -9.093 1.00 97.06 85 LYS A C 1
ATOM 627 O O . LYS A 1 85 ? -8.247 -2.863 -9.300 1.00 97.06 85 LYS A O 1
ATOM 632 N N . GLN A 1 86 ? -6.389 -4.135 -9.352 1.00 96.25 86 GLN A N 1
ATOM 633 C CA . GLN A 1 86 ? -5.512 -3.152 -9.979 1.00 96.25 86 GLN A CA 1
ATOM 634 C C . GLN A 1 86 ? -4.644 -3.820 -11.055 1.00 96.25 86 GLN A C 1
ATOM 636 O O . GLN A 1 86 ? -4.366 -5.018 -10.952 1.00 96.25 86 GLN A O 1
ATOM 641 N N . PRO A 1 87 ? -4.209 -3.081 -12.087 1.00 94.62 87 PRO A N 1
ATOM 642 C CA . PRO A 1 87 ? -3.201 -3.567 -13.021 1.00 94.62 87 PRO A CA 1
ATOM 643 C C . PRO A 1 87 ? -1.871 -3.782 -12.299 1.00 94.62 87 PRO A C 1
ATOM 645 O O . PRO A 1 87 ? -1.444 -2.920 -11.533 1.00 94.62 87 PRO A O 1
ATOM 648 N N . LEU A 1 88 ? -1.202 -4.897 -12.582 1.00 95.44 88 LEU A N 1
ATOM 649 C CA . LEU A 1 88 ? 0.086 -5.246 -11.988 1.00 95.44 88 LEU A CA 1
ATOM 650 C C . LEU A 1 88 ? 1.113 -5.544 -13.080 1.00 95.44 88 LEU A C 1
ATOM 652 O O . LEU A 1 88 ? 0.780 -6.112 -14.123 1.00 95.44 88 LEU A O 1
ATOM 656 N N . MET A 1 89 ? 2.366 -5.181 -12.826 1.00 95.50 89 MET A N 1
ATOM 657 C CA . MET A 1 89 ? 3.507 -5.697 -13.567 1.00 95.50 89 MET A CA 1
ATOM 658 C C . MET A 1 89 ? 3.657 -7.197 -13.290 1.00 95.50 89 MET A C 1
ATOM 660 O O . MET A 1 89 ? 3.363 -7.657 -12.187 1.00 95.50 89 MET A O 1
ATOM 664 N N . PRO A 1 90 ? 4.144 -7.986 -14.259 1.00 94.25 90 PRO A N 1
ATOM 665 C CA . PRO A 1 90 ? 4.332 -9.421 -14.065 1.00 94.25 90 PRO A CA 1
ATOM 666 C C . PRO A 1 90 ? 5.529 -9.759 -13.159 1.00 94.25 90 PRO A C 1
ATOM 668 O O . PRO A 1 90 ? 5.715 -10.922 -12.808 1.00 94.25 90 PRO A O 1
ATOM 671 N N . ASN A 1 91 ? 6.383 -8.784 -12.830 1.00 93.81 91 ASN A N 1
ATOM 672 C CA . ASN A 1 91 ? 7.640 -8.974 -12.107 1.00 93.81 91 ASN A CA 1
ATOM 673 C C . ASN A 1 91 ? 8.148 -7.646 -11.488 1.00 93.81 91 ASN A C 1
ATOM 675 O O . ASN A 1 91 ? 7.471 -6.618 -11.539 1.00 93.81 91 ASN A O 1
ATOM 679 N N . ASN A 1 92 ? 9.355 -7.681 -10.909 1.00 95.00 92 ASN A N 1
ATOM 680 C CA . ASN A 1 92 ? 10.017 -6.548 -10.244 1.00 95.00 92 ASN A CA 1
ATOM 681 C C . ASN A 1 92 ? 11.285 -6.070 -10.974 1.00 95.00 92 ASN A C 1
ATOM 683 O O . ASN A 1 92 ? 12.257 -5.683 -10.334 1.00 95.00 92 ASN A O 1
ATOM 687 N N . ILE A 1 93 ? 11.317 -6.112 -12.307 1.00 93.50 93 ILE A N 1
ATOM 688 C CA . ILE A 1 93 ? 12.511 -5.686 -13.065 1.00 93.50 93 ILE A CA 1
ATOM 689 C C . ILE A 1 93 ? 12.452 -4.225 -13.536 1.00 93.50 93 ILE A C 1
ATOM 691 O O . ILE A 1 93 ? 13.392 -3.755 -14.169 1.00 93.50 93 ILE A O 1
ATOM 695 N N . GLY A 1 94 ? 11.352 -3.516 -13.264 1.00 88.88 94 GLY A N 1
ATOM 696 C CA . GLY A 1 94 ? 11.153 -2.131 -13.703 1.00 88.88 94 GLY A CA 1
ATOM 697 C C . GLY A 1 94 ? 10.752 -1.991 -15.177 1.00 88.88 94 GLY A C 1
ATOM 698 O O . GLY A 1 94 ? 11.022 -0.964 -15.795 1.00 88.88 94 GLY A O 1
ATOM 699 N N . GLY A 1 95 ? 10.128 -3.017 -15.765 1.00 84.62 95 GLY A N 1
ATOM 700 C CA . GLY A 1 95 ? 9.680 -3.014 -17.158 1.00 84.62 95 GLY A CA 1
ATOM 701 C C . GLY A 1 95 ? 9.224 -4.392 -17.638 1.00 84.62 95 GLY A C 1
ATOM 702 O O . GLY A 1 95 ? 9.224 -5.361 -16.881 1.00 84.62 95 GLY A O 1
ATOM 703 N N . PHE A 1 96 ? 8.846 -4.497 -18.911 1.00 84.56 96 PHE A N 1
ATOM 704 C CA . PHE A 1 96 ? 8.516 -5.783 -19.529 1.00 84.56 96 PHE A CA 1
ATOM 705 C C . PHE A 1 96 ? 9.759 -6.413 -20.165 1.00 84.56 96 PHE A C 1
ATOM 707 O O . PHE A 1 96 ? 10.449 -5.780 -20.961 1.00 84.56 96 PHE A O 1
ATOM 714 N N . THR A 1 97 ? 10.028 -7.680 -19.858 1.00 81.88 97 THR A N 1
ATOM 715 C CA . THR A 1 97 ? 10.985 -8.492 -20.621 1.00 81.88 97 THR A CA 1
ATOM 716 C C . THR A 1 97 ? 10.305 -9.097 -21.837 1.00 81.88 97 THR A C 1
ATOM 718 O O . THR A 1 97 ? 9.314 -9.806 -21.674 1.00 81.88 97 THR A O 1
ATOM 721 N N . GLY A 1 98 ? 10.881 -8.892 -23.024 1.00 74.50 98 GLY A N 1
ATOM 722 C CA . GLY A 1 98 ? 10.469 -9.596 -24.243 1.00 74.50 98 GLY A CA 1
ATOM 723 C C . GLY A 1 98 ? 9.223 -9.038 -24.932 1.00 74.50 98 GLY A C 1
ATOM 724 O O . GLY A 1 98 ? 8.438 -9.824 -25.457 1.00 74.50 98 GLY A O 1
ATOM 725 N N . LEU A 1 99 ? 9.044 -7.712 -24.910 1.00 58.97 99 LEU A N 1
ATOM 726 C CA . LEU A 1 99 ? 8.178 -7.023 -25.875 1.00 58.97 99 LEU A CA 1
ATOM 727 C C . LEU A 1 99 ? 8.780 -7.071 -27.284 1.00 58.97 99 LEU A C 1
ATOM 729 O O . LEU A 1 99 ? 10.022 -6.937 -27.387 1.00 58.97 99 LEU A O 1
#

Radius of gyration: 22.84 Å; chains: 1; bounding box: 58×24×62 Å

pLDDT: mean 88.74, std 10.03, range [58.97, 98.25]

Foldseek 3Di:
DVVVVVVVVVVVVVVVVPPDPPPDVDPPVPDQQACVPHDQQDDDDDDDCLQQLNDPNAFFQVSNCPRPSNVVQVSVVSHVHDDDDDDGD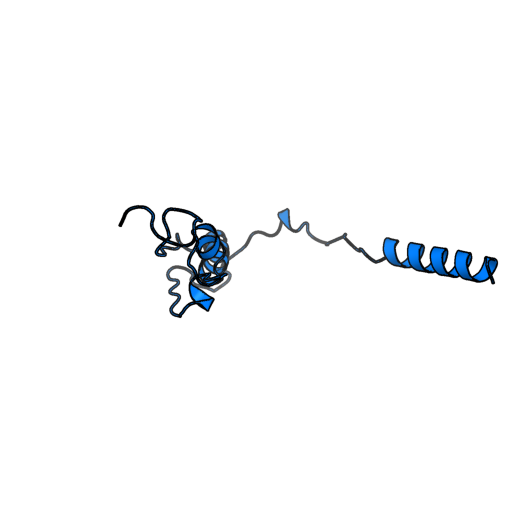PHGPRDDDDD

Secondary structure (DSSP, 8-state):
-HHHHHHHHHHHHHHHHS------SS-TTT-----TT---S------SHHHHT-BTTB--HHHHHTSHHHHHHHHHHHTT---------SSSSSS-S--